Protein AF-A0A382Z3U3-F1 (afdb_monomer_lite)

pLDDT: mean 97.01, std 4.38, range [68.44, 98.75]

Secondary structure (DSSP, 8-state):
-HHHHHHHHHTT-HHHHHHHHHHHHHH-TT-HHHHHHHHHHHHHTT-HHHHHHHHHHHHH-TT--HHHHHHHHHHHHH--

Sequence (80 aa):
IDSVGWGYYLIEDYVNAEQFLQRAIELIPKDPIVNDHYGDVLWKLNRKLQAKYYWESAFNSGEANDELKGNISIKLLKGF

Structure (mmCIF, N/CA/C/O backbone):
data_AF-A0A382Z3U3-F1
#
_entry.id   AF-A0A382Z3U3-F1
#
loop_
_atom_site.group_PDB
_atom_site.id
_atom_site.type_symbol
_atom_site.label_atom_id
_atom_site.label_alt_id
_atom_site.label_comp_id
_atom_site.label_asym_id
_atom_site.label_entity_id
_atom_site.label_se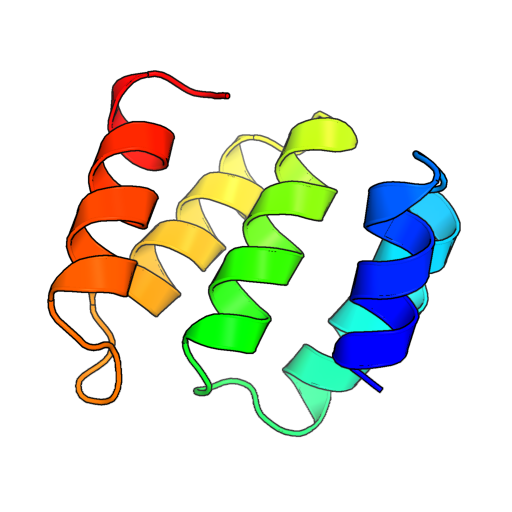q_id
_atom_site.pdbx_PDB_ins_code
_atom_site.Cartn_x
_atom_site.Cartn_y
_atom_site.Cartn_z
_atom_site.occupancy
_atom_site.B_iso_or_equiv
_atom_site.auth_seq_id
_atom_site.auth_comp_id
_atom_site.auth_asym_id
_atom_site.auth_atom_id
_atom_site.pdbx_PDB_model_num
ATOM 1 N N . ILE A 1 1 ? -0.663 -2.767 -15.321 1.00 86.69 1 ILE A N 1
ATOM 2 C CA . ILE A 1 1 ? -1.981 -3.087 -14.719 1.00 86.69 1 ILE A CA 1
ATOM 3 C C . ILE A 1 1 ? -2.100 -2.472 -13.331 1.00 86.69 1 ILE A C 1
ATOM 5 O O . ILE A 1 1 ? -3.082 -1.786 -13.096 1.00 86.69 1 ILE A O 1
ATOM 9 N N . ASP A 1 2 ? -1.059 -2.583 -12.498 1.00 94.69 2 ASP A N 1
ATOM 10 C CA . ASP A 1 2 ? -0.926 -1.807 -11.257 1.00 94.69 2 ASP A CA 1
ATOM 11 C C . ASP A 1 2 ? -1.138 -0.300 -11.478 1.00 94.69 2 ASP A C 1
ATOM 13 O O . ASP A 1 2 ? -2.074 0.264 -10.931 1.00 94.69 2 ASP A O 1
ATOM 17 N N . SER A 1 3 ? -0.402 0.321 -12.410 1.00 95.81 3 SER A N 1
ATOM 18 C CA . SER A 1 3 ? -0.551 1.758 -12.708 1.00 95.81 3 SER A CA 1
ATOM 19 C C . SER A 1 3 ? -1.963 2.167 -13.158 1.00 95.81 3 SER A C 1
ATOM 21 O O . SER A 1 3 ? -2.357 3.312 -12.965 1.00 95.81 3 SER A O 1
ATOM 23 N N . VAL A 1 4 ? -2.735 1.243 -13.748 1.00 97.38 4 VAL A N 1
ATOM 24 C CA . VAL A 1 4 ? -4.144 1.490 -14.105 1.00 97.38 4 VAL A CA 1
ATOM 25 C C . VAL A 1 4 ? -5.005 1.470 -12.845 1.00 97.38 4 VAL A C 1
ATOM 27 O O . VAL A 1 4 ? -5.786 2.392 -12.633 1.00 97.38 4 VAL A O 1
ATOM 30 N N . GLY A 1 5 ? -4.819 0.469 -11.979 1.00 98.19 5 GLY A N 1
ATOM 31 C CA . GLY A 1 5 ? -5.479 0.413 -10.674 1.00 98.19 5 GLY A CA 1
ATOM 32 C C . GLY A 1 5 ? -5.152 1.622 -9.800 1.00 98.19 5 GLY A C 1
ATOM 33 O O . GLY A 1 5 ? -6.050 2.210 -9.203 1.00 98.19 5 GLY A O 1
ATOM 34 N N . TRP A 1 6 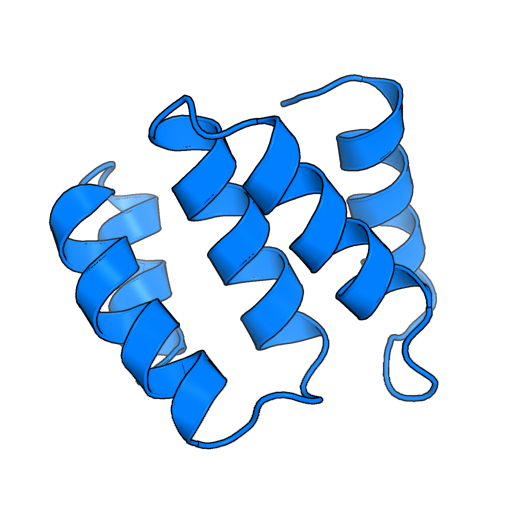? -3.897 2.071 -9.811 1.00 98.31 6 TRP A N 1
ATOM 35 C CA . TRP A 1 6 ? -3.486 3.291 -9.124 1.00 98.31 6 TRP A CA 1
ATOM 36 C C . TRP A 1 6 ? -4.154 4.543 -9.703 1.00 98.31 6 TRP A C 1
ATOM 38 O O . TRP A 1 6 ? -4.600 5.408 -8.955 1.00 98.31 6 TRP A O 1
ATOM 48 N N . GLY A 1 7 ? -4.323 4.614 -11.027 1.00 98.56 7 GLY A N 1
ATOM 49 C CA . GLY A 1 7 ? -5.102 5.674 -11.671 1.00 98.56 7 GLY A CA 1
ATOM 50 C C . GLY A 1 7 ? -6.538 5.760 -11.144 1.00 98.56 7 GLY A C 1
ATOM 51 O O . GLY A 1 7 ? -6.994 6.850 -10.807 1.00 98.56 7 GLY A O 1
ATOM 52 N N . TYR A 1 8 ? -7.224 4.621 -10.997 1.00 98.75 8 TYR A N 1
ATOM 53 C CA . TYR A 1 8 ? -8.560 4.569 -10.389 1.00 98.75 8 TYR A CA 1
ATOM 54 C C . TYR A 1 8 ? -8.556 4.972 -8.908 1.00 98.75 8 TYR A C 1
ATOM 56 O O . TYR A 1 8 ? -9.448 5.695 -8.470 1.00 98.75 8 TYR A O 1
ATOM 64 N N . TYR A 1 9 ? -7.533 4.576 -8.142 1.00 98.56 9 TYR A N 1
ATOM 65 C CA . TYR A 1 9 ? -7.390 4.995 -6.743 1.00 98.56 9 TYR A CA 1
ATOM 66 C C . TYR A 1 9 ? -7.303 6.522 -6.605 1.00 98.56 9 TYR A C 1
ATOM 68 O O . TYR A 1 9 ? -7.952 7.10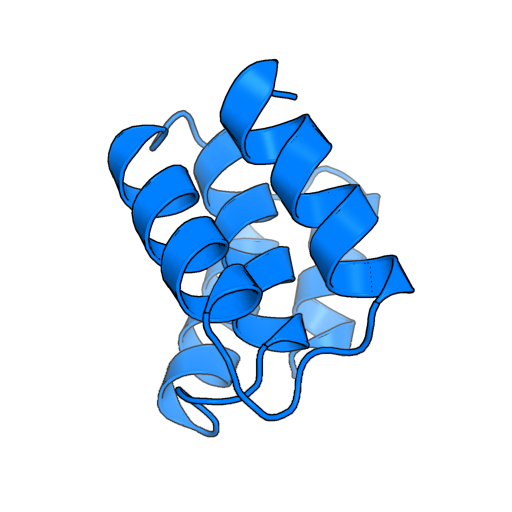0 -5.731 1.00 98.56 9 TYR A O 1
ATOM 76 N N . LEU A 1 10 ? -6.536 7.182 -7.480 1.00 98.19 10 LEU A N 1
ATOM 77 C CA . LEU A 1 10 ? -6.334 8.635 -7.453 1.00 98.19 10 LEU A CA 1
ATOM 78 C C . LEU A 1 10 ? -7.608 9.437 -7.753 1.00 98.19 10 LEU A C 1
ATOM 80 O O . LEU A 1 10 ? -7.715 10.577 -7.308 1.00 98.19 10 LEU A O 1
ATOM 84 N N . ILE A 1 11 ? -8.567 8.855 -8.477 1.00 98.38 11 ILE A N 1
ATOM 85 C CA . ILE A 1 11 ? -9.890 9.455 -8.721 1.00 98.38 11 ILE A CA 1
ATOM 86 C C . ILE A 1 11 ? -10.962 8.944 -7.746 1.00 98.38 11 ILE A C 1
ATOM 88 O O . ILE A 1 11 ? -12.152 9.096 -8.005 1.00 98.38 11 ILE A O 1
ATOM 92 N N . GLU A 1 12 ? -10.536 8.330 -6.639 1.00 98.31 12 GLU A N 1
ATOM 93 C CA . GLU A 1 12 ? -11.379 7.797 -5.561 1.00 98.31 12 GLU A CA 1
ATOM 94 C C . GLU A 1 12 ? -12.334 6.662 -5.975 1.00 98.31 12 GLU A C 1
ATOM 96 O O . GLU A 1 12 ? -13.214 6.257 -5.212 1.00 98.31 12 GLU A O 1
ATOM 101 N N . ASP A 1 13 ? -12.121 6.068 -7.150 1.00 98.69 13 ASP A N 1
ATOM 102 C CA . ASP A 1 13 ? -12.858 4.896 -7.616 1.00 98.69 13 ASP A CA 1
ATOM 103 C C . ASP A 1 13 ? -12.184 3.612 -7.120 1.00 98.69 13 ASP A C 1
ATOM 105 O O . ASP A 1 13 ? -11.524 2.861 -7.844 1.00 98.69 13 ASP A O 1
ATOM 109 N N . TYR A 1 14 ? -12.327 3.372 -5.820 1.00 98.56 14 TYR A N 1
ATOM 110 C CA . TYR A 1 14 ? -11.640 2.273 -5.149 1.00 98.56 14 TYR A CA 1
ATOM 111 C C . TYR A 1 14 ? -12.136 0.892 -5.591 1.00 98.56 14 TYR A C 1
ATOM 113 O O . TYR A 1 14 ? -11.367 -0.067 -5.563 1.00 98.56 14 TYR A O 1
ATOM 121 N N . VAL A 1 15 ? -13.399 0.780 -6.020 1.00 98.25 15 VAL A N 1
ATOM 122 C CA . VAL A 1 15 ? -13.983 -0.491 -6.476 1.00 98.25 15 VAL A CA 1
ATOM 123 C C . VAL A 1 15 ? -13.337 -0.938 -7.784 1.00 98.25 15 VAL A C 1
ATOM 125 O O . VAL A 1 15 ? -12.962 -2.104 -7.908 1.00 98.25 15 VAL A O 1
ATOM 128 N N . ASN A 1 16 ? -13.154 -0.031 -8.747 1.00 98.31 16 ASN A N 1
ATOM 129 C CA . ASN A 1 16 ? -12.431 -0.373 -9.969 1.00 98.31 16 ASN A CA 1
ATOM 130 C C . ASN A 1 16 ? -10.928 -0.517 -9.707 1.00 98.31 16 ASN A C 1
ATOM 132 O O . ASN A 1 16 ? -10.311 -1.440 -10.240 1.00 98.31 16 ASN A O 1
ATOM 136 N N . ALA A 1 17 ? -10.345 0.310 -8.831 1.00 98.75 17 ALA A N 1
ATOM 1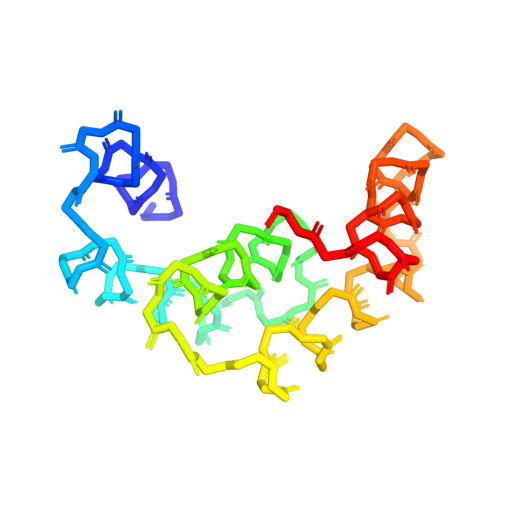37 C CA . ALA A 1 17 ? -8.945 0.169 -8.428 1.00 98.75 17 ALA A CA 1
ATOM 138 C C . ALA A 1 17 ? -8.635 -1.240 -7.893 1.00 98.75 17 ALA A C 1
ATOM 140 O O . ALA A 1 17 ? -7.639 -1.844 -8.296 1.00 98.75 17 ALA A O 1
ATOM 141 N N . GLU A 1 18 ? -9.514 -1.792 -7.047 1.00 98.62 18 GLU A N 1
ATOM 142 C CA . GLU A 1 18 ? -9.371 -3.147 -6.508 1.00 98.62 18 GLU A CA 1
ATOM 143 C C . GLU A 1 18 ? -9.284 -4.196 -7.615 1.00 98.62 18 GLU A C 1
ATOM 145 O O . GLU A 1 18 ? -8.390 -5.034 -7.571 1.00 98.62 18 GLU A O 1
ATOM 150 N N . GLN A 1 19 ? -10.158 -4.144 -8.623 1.00 98.19 19 GLN A N 1
ATOM 151 C CA . GLN A 1 19 ? -10.187 -5.156 -9.686 1.00 98.19 19 GLN A CA 1
ATOM 152 C C . GLN A 1 19 ? -8.851 -5.230 -10.440 1.00 98.19 19 GLN A C 1
ATOM 154 O O . GLN A 1 19 ? -8.333 -6.317 -10.709 1.00 98.19 19 GLN A O 1
ATOM 159 N N . PHE A 1 20 ? -8.255 -4.075 -10.750 1.00 98.50 20 PHE A N 1
ATOM 160 C CA . PHE A 1 20 ? -6.963 -4.021 -11.435 1.00 98.50 20 PHE A CA 1
ATOM 161 C C . PHE A 1 20 ? -5.800 -4.431 -10.527 1.00 98.50 20 PHE A C 1
ATOM 163 O O . PHE A 1 20 ? -4.911 -5.161 -10.973 1.00 98.50 20 PHE A O 1
ATOM 170 N N . LEU A 1 21 ? -5.795 -3.991 -9.265 1.00 98.31 21 LEU A N 1
ATOM 171 C CA . LEU A 1 21 ? -4.726 -4.317 -8.318 1.00 98.31 21 LEU A CA 1
ATOM 172 C C . LEU A 1 21 ? -4.774 -5.773 -7.857 1.00 98.31 21 LEU A C 1
ATOM 174 O O . LEU A 1 21 ? -3.724 -6.391 -7.716 1.00 98.31 21 LEU A O 1
ATOM 178 N N . GLN A 1 22 ? -5.957 -6.368 -7.716 1.00 97.88 22 GLN A N 1
ATOM 179 C CA . GLN A 1 22 ? -6.094 -7.795 -7.440 1.00 97.88 22 GLN A CA 1
ATOM 180 C C . GLN A 1 22 ? -5.444 -8.618 -8.558 1.00 97.88 22 GLN A C 1
ATOM 182 O O . GLN A 1 22 ? -4.663 -9.531 -8.290 1.00 97.88 22 GLN A O 1
ATOM 187 N N . ARG A 1 23 ? -5.671 -8.240 -9.822 1.00 98.06 23 ARG A N 1
ATOM 188 C CA . ARG A 1 23 ? -5.002 -8.891 -10.952 1.00 98.06 23 ARG A CA 1
ATOM 189 C C . ARG A 1 23 ? -3.492 -8.629 -10.973 1.00 98.06 23 ARG A C 1
ATOM 191 O O . ARG A 1 23 ? -2.734 -9.499 -11.394 1.00 98.06 23 ARG A O 1
ATOM 198 N N . ALA A 1 24 ? -3.041 -7.456 -10.528 1.00 98.00 24 ALA A N 1
ATOM 199 C CA . ALA A 1 24 ? -1.617 -7.166 -10.370 1.00 98.00 24 ALA A CA 1
ATOM 200 C C . ALA A 1 24 ? -0.969 -8.087 -9.319 1.00 98.00 24 ALA A C 1
ATOM 202 O O . ALA A 1 24 ? 0.061 -8.695 -9.606 1.00 98.00 24 ALA A O 1
ATOM 203 N N . ILE A 1 25 ? -1.611 -8.263 -8.159 1.00 97.00 25 ILE A N 1
ATOM 204 C CA . ILE A 1 25 ? -1.175 -9.176 -7.091 1.00 97.00 25 ILE A CA 1
ATOM 205 C C . ILE A 1 25 ? -1.079 -10.618 -7.596 1.00 97.00 25 ILE A C 1
ATOM 207 O O . ILE A 1 25 ? -0.114 -11.306 -7.286 1.00 97.00 25 ILE A O 1
ATOM 211 N N . GLU A 1 26 ? -2.032 -11.087 -8.404 1.00 96.81 26 GLU A N 1
ATOM 212 C CA . GLU A 1 26 ? -1.978 -12.441 -8.979 1.00 96.81 26 GLU A CA 1
ATOM 213 C C . GLU A 1 26 ? -0.764 -12.662 -9.894 1.00 96.81 26 GLU A C 1
ATOM 215 O O . GLU A 1 26 ? -0.242 -13.774 -9.972 1.00 96.81 26 GLU A O 1
ATOM 220 N N . LEU A 1 27 ? -0.320 -11.621 -10.603 1.00 97.75 27 LEU A N 1
ATOM 221 C CA . LEU A 1 27 ? 0.790 -11.708 -11.553 1.00 97.75 27 LEU A CA 1
ATOM 222 C C . LEU A 1 27 ? 2.153 -11.555 -10.874 1.00 97.75 27 LEU A C 1
ATOM 224 O O . LEU A 1 27 ? 3.101 -12.246 -11.244 1.00 97.75 27 LEU A O 1
ATOM 228 N N . ILE A 1 28 ? 2.254 -10.650 -9.900 1.00 96.25 28 ILE A N 1
ATOM 229 C CA . ILE A 1 28 ? 3.504 -10.296 -9.217 1.00 96.25 28 ILE A CA 1
ATOM 230 C C . ILE A 1 28 ? 3.293 -10.201 -7.696 1.00 96.25 28 ILE A C 1
ATOM 232 O O . ILE A 1 28 ? 3.472 -9.142 -7.099 1.00 96.25 28 ILE A O 1
ATOM 236 N N . PRO A 1 29 ? 2.956 -11.318 -7.022 1.00 95.56 29 PRO A N 1
ATOM 237 C CA . PRO A 1 29 ? 2.509 -11.312 -5.623 1.00 95.56 29 PRO A CA 1
ATOM 238 C C . PRO A 1 29 ? 3.568 -10.854 -4.615 1.00 95.56 29 PRO A C 1
ATOM 240 O O . PRO A 1 29 ? 3.232 -10.545 -3.475 1.00 95.56 29 PRO A O 1
ATOM 243 N N . LYS A 1 30 ? 4.847 -10.834 -5.007 1.00 95.00 30 LYS A N 1
ATOM 244 C CA . LYS A 1 30 ? 5.973 -10.445 -4.145 1.00 95.00 30 LYS A CA 1
ATOM 245 C C . LYS A 1 30 ? 6.412 -8.992 -4.326 1.00 95.00 30 LYS A C 1
ATOM 247 O O . LYS A 1 30 ? 7.238 -8.528 -3.545 1.00 95.00 30 LYS A O 1
ATOM 252 N N . ASP A 1 31 ? 5.874 -8.298 -5.330 1.00 98.12 31 ASP A N 1
ATOM 253 C CA . ASP A 1 31 ? 6.241 -6.913 -5.598 1.00 98.12 31 ASP A CA 1
ATOM 254 C C . ASP A 1 31 ? 5.730 -6.012 -4.457 1.00 98.12 31 ASP A C 1
ATOM 256 O O . ASP A 1 31 ? 4.521 -5.988 -4.182 1.00 98.12 31 ASP A O 1
ATOM 260 N N . PRO A 1 32 ? 6.618 -5.292 -3.752 1.00 98.31 32 PRO A N 1
ATOM 261 C CA . PRO A 1 32 ? 6.224 -4.510 -2.588 1.00 98.31 32 PRO A CA 1
ATOM 262 C C . PRO A 1 32 ? 5.382 -3.281 -2.941 1.00 98.31 32 PRO A C 1
ATOM 264 O O . PRO A 1 32 ? 4.565 -2.872 -2.122 1.00 98.31 32 PRO A O 1
ATOM 267 N N . ILE A 1 33 ? 5.533 -2.712 -4.140 1.00 98.38 33 ILE A N 1
ATOM 268 C CA . ILE A 1 33 ? 4.748 -1.554 -4.585 1.00 98.38 33 ILE A CA 1
ATOM 269 C C . ILE A 1 33 ? 3.305 -1.989 -4.837 1.00 98.38 33 ILE A C 1
ATOM 271 O O . ILE A 1 33 ? 2.372 -1.360 -4.343 1.00 98.38 33 ILE A O 1
ATOM 275 N N . VAL A 1 34 ? 3.110 -3.119 -5.521 1.00 98.38 34 VAL A N 1
ATOM 276 C CA . VAL A 1 34 ? 1.766 -3.661 -5.769 1.00 98.38 34 VAL A CA 1
ATOM 277 C C . VAL A 1 34 ? 1.069 -4.045 -4.462 1.00 98.38 34 VAL A C 1
ATOM 279 O O . VAL A 1 34 ? -0.119 -3.767 -4.287 1.00 98.38 34 VAL A O 1
ATOM 282 N N . ASN A 1 35 ? 1.797 -4.656 -3.520 1.00 98.56 35 ASN A N 1
ATOM 283 C CA . ASN A 1 35 ? 1.263 -4.964 -2.191 1.00 98.56 35 ASN A CA 1
ATOM 284 C C . ASN A 1 35 ? 0.883 -3.680 -1.423 1.00 98.56 35 ASN A C 1
ATOM 286 O O . ASN A 1 35 ? -0.184 -3.644 -0.808 1.00 98.56 35 ASN A O 1
ATOM 290 N N . ASP A 1 36 ? 1.695 -2.619 -1.491 1.00 98.56 36 ASP A N 1
ATOM 291 C CA . ASP A 1 36 ? 1.394 -1.333 -0.848 1.00 98.56 36 ASP A CA 1
ATOM 292 C C . ASP A 1 36 ? 0.128 -0.674 -1.418 1.00 98.56 36 ASP A C 1
ATOM 294 O O . ASP A 1 36 ? -0.802 -0.361 -0.668 1.00 98.56 36 ASP A O 1
ATOM 298 N N . HIS A 1 37 ? 0.043 -0.544 -2.745 1.00 98.56 37 HIS A N 1
ATOM 299 C CA . HIS A 1 37 ? -1.126 0.021 -3.422 1.00 98.56 37 HIS A CA 1
ATOM 300 C C . HIS A 1 37 ? -2.400 -0.775 -3.130 1.00 98.56 37 HIS A C 1
ATOM 302 O O . HIS A 1 37 ? -3.471 -0.202 -2.907 1.00 98.56 37 HIS A O 1
ATOM 308 N N . TYR A 1 38 ? -2.308 -2.108 -3.116 1.00 98.56 38 TYR A N 1
ATOM 309 C CA . TYR A 1 38 ? -3.460 -2.942 -2.802 1.00 98.56 38 TYR A CA 1
ATOM 310 C C . TYR A 1 38 ? -3.904 -2.754 -1.349 1.00 98.56 38 TYR A C 1
ATOM 312 O O . TYR A 1 38 ? -5.101 -2.627 -1.082 1.00 98.56 38 TYR A O 1
ATOM 320 N N . GLY A 1 39 ? -2.952 -2.635 -0.419 1.00 98.25 39 GLY A N 1
ATOM 321 C CA . GLY A 1 39 ? -3.226 -2.253 0.963 1.00 98.25 39 GLY A CA 1
ATOM 322 C C . GLY A 1 39 ? -3.982 -0.923 1.070 1.00 98.25 39 GLY A C 1
ATOM 323 O O . GLY A 1 39 ? -4.986 -0.845 1.783 1.00 98.25 39 GLY A O 1
ATOM 324 N N . ASP A 1 40 ? -3.581 0.092 0.301 1.00 98.31 40 ASP A N 1
ATOM 325 C CA . ASP A 1 40 ? -4.236 1.408 0.280 1.00 98.31 40 ASP A CA 1
ATOM 326 C C . ASP A 1 40 ? -5.693 1.333 -0.198 1.00 98.31 40 ASP A C 1
ATOM 328 O O . ASP A 1 40 ? -6.597 1.878 0.448 1.00 98.31 40 ASP A O 1
ATOM 332 N N . VAL A 1 41 ? -5.955 0.603 -1.286 1.00 98.50 41 VAL A N 1
ATOM 333 C CA . VAL A 1 41 ? -7.321 0.387 -1.791 1.00 98.50 41 VAL A CA 1
ATOM 334 C C . VAL A 1 41 ? -8.178 -0.365 -0.774 1.00 98.50 41 VAL A C 1
ATOM 336 O O . VAL A 1 41 ? -9.308 0.041 -0.482 1.00 98.50 41 VAL A O 1
ATOM 339 N N . LEU A 1 42 ? -7.647 -1.435 -0.178 1.00 98.44 42 LEU A N 1
ATOM 340 C CA . LEU A 1 42 ? -8.347 -2.195 0.857 1.00 98.44 42 LEU A CA 1
ATOM 341 C C . LEU A 1 42 ? -8.671 -1.320 2.073 1.00 98.44 42 LEU A C 1
ATOM 343 O O . LEU A 1 42 ? -9.762 -1.437 2.640 1.00 98.44 42 LEU A O 1
ATOM 347 N N . TRP A 1 43 ? -7.767 -0.411 2.452 1.00 98.44 43 TRP A N 1
ATOM 348 C CA . TRP A 1 43 ? -8.005 0.535 3.535 1.00 98.44 43 TRP A CA 1
ATOM 349 C C . TRP A 1 43 ? -9.184 1.449 3.215 1.00 98.44 43 TRP A C 1
ATOM 351 O O . TRP A 1 43 ? -10.081 1.593 4.051 1.00 98.44 43 TRP A O 1
ATOM 361 N N . LYS A 1 44 ? -9.216 2.049 2.021 1.00 98.06 44 LYS A N 1
ATOM 362 C CA . LYS A 1 44 ? -10.311 2.936 1.595 1.00 98.06 44 LYS A CA 1
ATOM 363 C C . LYS A 1 44 ? -11.655 2.215 1.513 1.00 98.06 44 LYS A C 1
ATOM 365 O O . LYS A 1 44 ? -12.671 2.788 1.888 1.00 98.06 44 LYS A O 1
ATOM 370 N N . LEU A 1 45 ? -11.646 0.928 1.172 1.00 98.12 45 LEU A N 1
ATOM 371 C CA . LEU A 1 45 ? -12.827 0.055 1.167 1.00 98.12 45 LEU A CA 1
ATOM 372 C C . LEU A 1 45 ? -13.168 -0.545 2.545 1.00 98.12 45 LEU A C 1
ATOM 374 O O . LEU A 1 45 ? -13.914 -1.514 2.647 1.00 98.12 45 LEU A O 1
ATOM 378 N N . ASN A 1 46 ? -12.625 0.027 3.621 1.00 98.06 46 ASN A N 1
ATOM 379 C CA . ASN A 1 46 ? -12.870 -0.359 5.012 1.00 98.06 46 ASN A CA 1
ATOM 380 C C . ASN A 1 46 ? -12.470 -1.805 5.385 1.00 98.06 46 ASN A C 1
ATOM 382 O O . ASN A 1 46 ? -12.849 -2.316 6.438 1.00 98.06 46 ASN A O 1
ATOM 386 N N . ARG A 1 47 ? -11.625 -2.458 4.581 1.00 98.06 47 ARG A N 1
ATOM 387 C CA . ARG A 1 47 ? -11.068 -3.796 4.845 1.00 98.06 47 ARG A CA 1
ATOM 388 C C . ARG A 1 47 ? -9.720 -3.693 5.552 1.00 98.06 47 ARG A C 1
ATOM 390 O O . ARG A 1 47 ? -8.682 -4.129 5.061 1.00 98.06 47 ARG A O 1
ATOM 397 N N . LYS A 1 48 ? -9.746 -3.086 6.740 1.00 97.44 48 LYS A N 1
ATOM 398 C CA . LYS A 1 48 ? -8.548 -2.651 7.480 1.00 97.44 48 LYS A CA 1
ATOM 399 C C . LYS A 1 48 ? -7.595 -3.793 7.845 1.00 97.44 48 LYS A C 1
ATOM 401 O O . LYS A 1 48 ? -6.385 -3.605 7.797 1.00 97.44 48 LYS A O 1
ATOM 406 N N . LEU A 1 49 ? -8.122 -4.970 8.193 1.00 97.81 49 LEU A N 1
ATOM 407 C CA . LEU A 1 49 ? -7.293 -6.136 8.518 1.00 97.81 49 LEU A CA 1
ATOM 408 C C . LEU A 1 49 ? -6.504 -6.622 7.295 1.00 97.81 49 LEU A C 1
ATOM 410 O O . LEU A 1 49 ? -5.305 -6.860 7.390 1.00 97.81 49 LEU A O 1
ATOM 414 N N . GLN A 1 50 ? -7.167 -6.715 6.140 1.00 98.25 50 GLN A N 1
ATOM 415 C CA . GLN A 1 50 ? -6.521 -7.123 4.893 1.00 98.25 50 GLN A CA 1
ATOM 416 C C . GLN A 1 50 ? -5.517 -6.062 4.435 1.00 98.25 50 GLN A C 1
ATOM 418 O O . GLN A 1 50 ? -4.408 -6.410 4.054 1.00 98.25 50 GLN A O 1
ATOM 423 N N . ALA A 1 51 ? -5.859 -4.775 4.551 1.00 98.44 51 ALA A N 1
ATOM 424 C CA . ALA A 1 51 ? -4.933 -3.686 4.250 1.00 98.44 51 ALA A CA 1
ATOM 425 C C . ALA A 1 51 ? -3.616 -3.815 5.031 1.00 98.44 51 ALA A C 1
ATOM 427 O O . ALA A 1 51 ? -2.541 -3.805 4.437 1.00 98.44 51 ALA A O 1
ATOM 428 N N . LYS A 1 52 ? -3.705 -4.030 6.351 1.00 98.25 52 LYS A N 1
ATOM 429 C CA . LYS A 1 52 ? -2.529 -4.232 7.208 1.00 98.25 52 LYS A CA 1
ATOM 430 C C . LYS A 1 52 ? -1.705 -5.445 6.797 1.00 98.25 52 LYS A C 1
ATOM 432 O O . LYS A 1 52 ? -0.491 -5.330 6.739 1.00 98.25 52 LYS A O 1
ATOM 437 N N . TYR A 1 53 ? -2.348 -6.560 6.452 1.00 98.06 53 TYR A N 1
ATOM 438 C CA . TYR A 1 53 ? -1.648 -7.750 5.967 1.00 98.06 53 TYR A CA 1
ATOM 439 C C . TYR A 1 53 ? -0.785 -7.455 4.726 1.00 98.06 53 TYR A C 1
ATOM 441 O O . TYR A 1 53 ? 0.386 -7.830 4.675 1.00 98.06 53 TYR A O 1
ATOM 449 N N . TYR A 1 54 ? -1.336 -6.742 3.740 1.00 98.44 54 TYR A N 1
ATOM 450 C CA . TYR A 1 54 ? -0.601 -6.401 2.520 1.00 98.44 54 TYR A CA 1
ATOM 451 C C . TYR A 1 54 ? 0.488 -5.348 2.759 1.00 98.44 54 TYR A C 1
ATOM 453 O O . TYR A 1 54 ? 1.591 -5.479 2.232 1.00 98.44 54 TYR A O 1
ATOM 461 N N . TRP A 1 55 ? 0.235 -4.363 3.619 1.00 98.44 55 TRP A N 1
ATOM 462 C CA . TRP A 1 55 ? 1.267 -3.426 4.060 1.00 98.44 55 TRP A CA 1
ATOM 463 C C . TRP A 1 55 ? 2.407 -4.124 4.811 1.00 98.44 55 TRP A C 1
ATOM 465 O O . TRP A 1 55 ? 3.569 -3.849 4.542 1.00 98.44 55 TRP A O 1
ATOM 475 N N . GLU A 1 56 ? 2.117 -5.068 5.707 1.00 98.25 56 GLU A N 1
ATOM 476 C CA . GLU A 1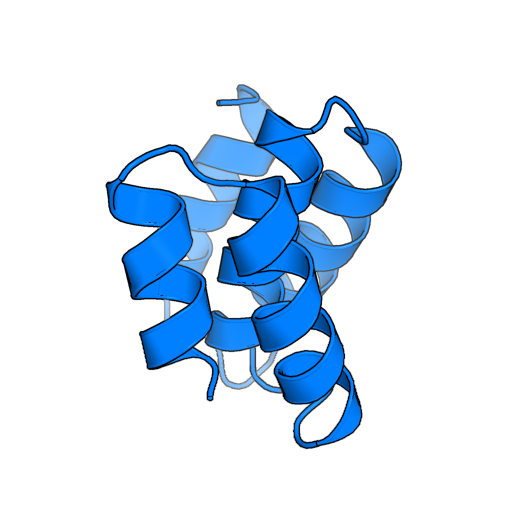 56 ? 3.141 -5.858 6.400 1.00 98.25 56 GLU A CA 1
ATOM 477 C C . GLU A 1 56 ? 3.955 -6.714 5.420 1.00 98.25 56 GLU A C 1
ATOM 479 O O . GLU A 1 56 ? 5.176 -6.805 5.555 1.00 98.25 56 GLU A O 1
ATOM 484 N N . SER A 1 57 ? 3.312 -7.300 4.407 1.00 98.12 57 SER A N 1
ATOM 485 C CA . SER A 1 57 ? 3.993 -8.012 3.318 1.00 98.12 57 SER A CA 1
ATOM 486 C C . SER A 1 57 ? 4.961 -7.089 2.563 1.00 98.12 57 SER A C 1
ATOM 488 O O . SER A 1 57 ? 6.145 -7.404 2.429 1.00 98.12 57 SER A O 1
ATOM 490 N N . ALA A 1 58 ? 4.494 -5.905 2.151 1.00 98.31 58 ALA A N 1
ATOM 491 C CA . ALA A 1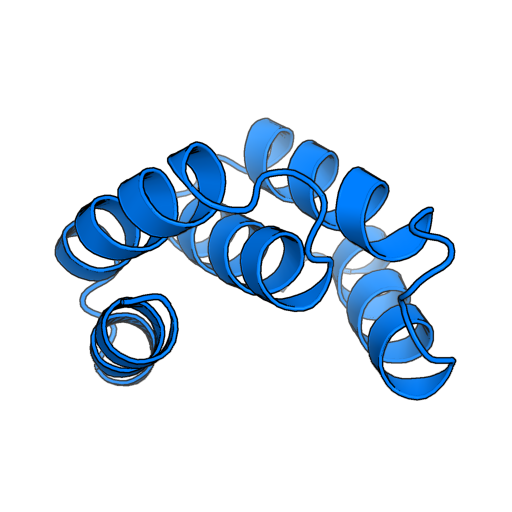 58 ? 5.313 -4.904 1.470 1.00 98.31 58 ALA A CA 1
ATOM 492 C C . ALA A 1 58 ? 6.478 -4.403 2.345 1.00 98.31 58 ALA A C 1
ATOM 494 O O . ALA A 1 58 ? 7.614 -4.330 1.878 1.00 98.31 58 ALA A O 1
ATOM 495 N N . PHE A 1 59 ? 6.226 -4.125 3.628 1.00 98.38 59 PHE A N 1
ATOM 496 C CA . PHE A 1 59 ? 7.235 -3.665 4.587 1.00 98.38 59 PHE A CA 1
ATOM 497 C C . PHE A 1 59 ? 8.352 -4.693 4.804 1.00 98.38 59 PHE A C 1
ATOM 499 O O . PHE A 1 59 ? 9.528 -4.333 4.868 1.00 98.38 59 PHE A O 1
ATOM 506 N N . ASN A 1 60 ? 7.993 -5.976 4.893 1.00 97.88 60 ASN A N 1
ATOM 507 C CA . ASN A 1 60 ? 8.940 -7.067 5.122 1.00 97.88 60 ASN A CA 1
ATOM 508 C C . ASN A 1 60 ? 9.625 -7.565 3.838 1.00 97.88 60 ASN A C 1
ATOM 510 O O . ASN A 1 60 ? 10.476 -8.455 3.905 1.00 97.88 60 ASN A O 1
ATOM 514 N N . SER A 1 61 ? 9.286 -7.012 2.671 1.00 97.69 61 SER A N 1
ATOM 515 C CA . SER A 1 61 ? 9.914 -7.399 1.411 1.00 97.69 61 SER A CA 1
ATOM 516 C C . SER A 1 61 ? 11.392 -6.993 1.364 1.00 97.69 61 SER A C 1
ATOM 518 O O . SER A 1 61 ? 11.781 -5.883 1.744 1.00 97.69 61 SER A O 1
ATOM 520 N N . GLY A 1 62 ? 12.227 -7.896 0.842 1.00 96.56 62 GLY A N 1
ATOM 521 C CA . GLY A 1 62 ? 13.640 -7.625 0.563 1.00 96.56 62 GLY A CA 1
ATOM 522 C C . GLY A 1 62 ? 13.856 -6.657 -0.606 1.00 96.56 62 GLY A C 1
ATOM 523 O O . GLY A 1 62 ? 14.930 -6.077 -0.715 1.00 96.56 62 GLY A O 1
ATOM 524 N N . GLU A 1 63 ? 12.840 -6.462 -1.450 1.00 97.06 63 GLU A N 1
ATOM 525 C CA . GLU A 1 63 ? 12.878 -5.565 -2.615 1.00 97.06 63 GLU A CA 1
ATOM 526 C C . GLU A 1 63 ? 12.383 -4.146 -2.282 1.00 97.06 63 GLU A C 1
ATOM 528 O O . GLU A 1 63 ? 12.548 -3.224 -3.079 1.00 97.06 63 GLU A O 1
ATOM 533 N N . ALA A 1 64 ? 11.791 -3.944 -1.100 1.00 97.56 64 ALA A N 1
ATOM 534 C CA . ALA A 1 64 ? 11.325 -2.634 -0.663 1.00 97.56 64 ALA A CA 1
ATOM 535 C C . ALA A 1 64 ? 12.502 -1.753 -0.218 1.00 97.56 64 ALA A C 1
ATOM 537 O O . ALA A 1 64 ? 13.282 -2.132 0.663 1.00 97.56 64 ALA A O 1
ATOM 538 N N . ASN A 1 65 ? 12.593 -0.555 -0.799 1.00 98.06 65 ASN A N 1
ATOM 539 C CA . ASN A 1 65 ? 13.569 0.456 -0.403 1.00 98.06 65 ASN A CA 1
ATOM 540 C C . ASN A 1 65 ? 13.167 1.158 0.913 1.00 98.06 65 ASN A C 1
ATOM 542 O O . ASN A 1 65 ? 12.040 1.023 1.399 1.00 98.06 65 ASN A O 1
ATOM 546 N N . ASP A 1 66 ? 14.099 1.912 1.497 1.00 98.19 66 ASP A N 1
ATOM 547 C CA . ASP A 1 66 ? 13.900 2.554 2.804 1.00 98.19 66 ASP A CA 1
ATOM 548 C C . ASP A 1 66 ? 12.785 3.608 2.791 1.00 98.19 66 ASP A C 1
ATOM 550 O O . ASP A 1 66 ? 12.060 3.756 3.775 1.00 98.19 66 ASP A O 1
ATOM 554 N N . GLU A 1 67 ? 12.604 4.305 1.667 1.00 98.25 67 GLU A N 1
ATOM 555 C CA . GLU A 1 67 ? 11.531 5.286 1.491 1.00 98.25 67 GLU A CA 1
ATOM 556 C C . GLU A 1 67 ? 10.152 4.619 1.567 1.00 98.25 67 GLU A C 1
ATOM 558 O O . GLU A 1 67 ? 9.296 5.032 2.355 1.00 98.25 67 GLU A O 1
ATOM 563 N N . LEU A 1 68 ? 9.952 3.538 0.808 1.00 98.06 68 LEU A N 1
ATOM 564 C CA . LEU A 1 68 ? 8.714 2.769 0.811 1.00 98.06 68 LEU A CA 1
ATOM 565 C C . LEU A 1 68 ? 8.432 2.195 2.204 1.00 98.06 68 LEU A C 1
ATOM 567 O O . LEU A 1 68 ? 7.319 2.330 2.715 1.00 98.06 68 LEU A O 1
ATOM 571 N N . LYS A 1 69 ? 9.446 1.629 2.870 1.00 98.44 69 LYS A N 1
ATOM 572 C CA . LYS A 1 69 ? 9.317 1.122 4.247 1.00 98.44 69 LYS A CA 1
ATOM 573 C C . LYS A 1 69 ? 8.940 2.218 5.242 1.00 98.44 69 LYS A C 1
ATOM 575 O O . LYS A 1 69 ? 8.105 1.980 6.119 1.00 98.44 69 LYS A O 1
ATOM 580 N N . GLY A 1 70 ? 9.511 3.415 5.103 1.00 98.12 70 GLY A N 1
ATOM 581 C CA . GLY A 1 70 ? 9.154 4.582 5.908 1.00 98.12 70 GLY A CA 1
ATOM 582 C C . GLY A 1 70 ? 7.686 4.971 5.731 1.00 98.12 70 GLY A C 1
ATOM 583 O O . GLY A 1 70 ? 6.960 5.116 6.717 1.00 98.12 70 GLY A O 1
ATOM 584 N N . ASN A 1 71 ? 7.221 5.046 4.482 1.00 97.75 71 ASN A N 1
ATOM 585 C CA . ASN A 1 71 ? 5.828 5.362 4.159 1.00 97.75 71 ASN A CA 1
ATOM 586 C C . ASN A 1 71 ? 4.858 4.312 4.720 1.00 97.75 71 ASN A C 1
ATOM 588 O O . ASN A 1 71 ? 3.893 4.663 5.402 1.00 97.75 71 ASN A O 1
ATOM 592 N N . ILE A 1 72 ? 5.141 3.024 4.509 1.00 98.25 72 ILE A N 1
ATOM 593 C CA . ILE A 1 72 ? 4.312 1.927 5.024 1.00 98.25 72 ILE A CA 1
ATOM 594 C C . ILE A 1 72 ? 4.275 1.921 6.558 1.00 98.25 72 ILE A C 1
ATOM 596 O O . ILE A 1 72 ? 3.213 1.719 7.148 1.00 98.25 72 ILE A O 1
ATOM 600 N N . SER A 1 73 ? 5.399 2.202 7.227 1.00 97.94 73 SER A N 1
ATOM 601 C CA . SER A 1 73 ? 5.444 2.272 8.697 1.00 97.94 73 SER A CA 1
ATOM 602 C C . SER A 1 73 ? 4.451 3.294 9.247 1.00 97.94 73 SER A C 1
ATOM 604 O O . SER A 1 73 ? 3.769 3.038 10.241 1.00 97.94 73 SER A O 1
ATOM 606 N N . ILE A 1 74 ? 4.322 4.446 8.582 1.00 97.31 74 ILE A N 1
ATOM 607 C CA . ILE A 1 74 ? 3.355 5.479 8.965 1.00 97.31 74 ILE A CA 1
ATOM 608 C C . ILE A 1 74 ? 1.922 4.953 8.809 1.00 97.31 74 ILE A C 1
ATOM 610 O O . ILE A 1 74 ? 1.116 5.131 9.727 1.00 97.31 74 ILE A O 1
ATOM 614 N N . LYS A 1 75 ? 1.618 4.275 7.693 1.00 97.12 75 LYS A N 1
ATOM 615 C CA . LYS A 1 75 ? 0.296 3.679 7.425 1.00 97.12 75 LYS A CA 1
ATOM 616 C C . LYS A 1 75 ? -0.082 2.637 8.483 1.00 97.12 75 LYS A C 1
ATOM 618 O O . LYS A 1 75 ? -1.197 2.673 9.002 1.00 97.12 75 LYS A O 1
ATOM 623 N N . LEU A 1 76 ? 0.852 1.760 8.863 1.00 97.00 76 LEU A N 1
ATOM 624 C CA . LEU A 1 76 ? 0.640 0.723 9.882 1.00 97.00 76 LEU A CA 1
ATOM 625 C C . LEU A 1 76 ? 0.371 1.303 11.279 1.00 97.00 76 LEU A C 1
ATOM 627 O O . LEU A 1 76 ? -0.489 0.789 11.998 1.00 97.00 76 LEU A O 1
ATOM 631 N N . LEU A 1 77 ? 1.083 2.371 11.654 1.00 94.88 77 LEU A N 1
ATOM 632 C CA . LEU A 1 77 ? 0.960 3.002 12.971 1.00 94.88 77 LEU A CA 1
ATOM 633 C C . LEU A 1 77 ? -0.305 3.844 13.111 1.00 94.88 77 LEU A C 1
ATOM 635 O O . LEU A 1 77 ? -0.988 3.770 14.131 1.00 94.88 77 LEU A O 1
ATOM 639 N N . LYS A 1 78 ? -0.584 4.690 12.118 1.00 90.50 78 LYS A N 1
ATOM 640 C CA . LYS A 1 78 ? -1.637 5.703 12.232 1.00 90.50 78 LYS A CA 1
ATOM 641 C C . LYS A 1 78 ? -2.968 5.211 11.686 1.00 90.50 78 LYS A C 1
ATOM 643 O O . LYS A 1 78 ? -4.010 5.606 12.201 1.00 90.50 78 LYS A O 1
ATOM 648 N N . GLY A 1 79 ? -2.934 4.333 10.683 1.00 75.75 79 GLY A N 1
ATOM 649 C CA . GLY A 1 79 ? -4.060 4.190 9.777 1.00 75.75 79 GLY A CA 1
ATOM 650 C C . GLY A 1 79 ? -4.262 5.491 8.998 1.00 75.75 79 GLY A C 1
ATOM 651 O O . GLY A 1 79 ? -4.198 6.575 9.567 1.00 75.75 79 GLY A O 1
ATOM 652 N N . PHE A 1 80 ? -4.428 5.393 7.684 1.00 68.44 80 PHE A N 1
ATOM 653 C CA . PHE A 1 80 ? -4.619 6.565 6.825 1.00 68.44 80 PHE A CA 1
ATOM 654 C C . PHE A 1 80 ? -5.769 7.455 7.301 1.00 68.44 80 PHE A C 1
ATOM 656 O O . PHE A 1 80 ? -6.860 6.868 7.527 1.00 68.44 80 PHE A O 1
#

Organism: NCBI:txid408172

InterPro domains:
  IPR011990 Tetratricopeptide-like helical domain superfamily [G3DSA:1.25.40.10] (2-76)
  IPR011990 Tetratricopeptide-like helical domain superfamily [SSF48452] (5-71)

Foldseek 3Di:
DLVVLVVCVVVVNLVSSLVVLVVVCVVCVQALVSLQSNLVSCLSVVVNVSSLVSLVSSLPHPPHDPVSVVVSVCCNVPPD

Radius of gyration: 11.36 Å; chains: 1; bounding box: 28×22×28 Å